Protein AF-A0A971MY24-F1 (afdb_monomer_lite)

Radius of gyration: 25.06 Å; chains: 1; bounding box: 44×19×76 Å

pLDDT: mean 84.1, std 17.56, range [35.53, 98.0]

Sequence (111 aa):
MVRYLKLKKNMVIISTILVALRQGLGVLGAAINAFALTALVKLDIKEFLLQEVFLLLVWTFIIGIEGFLKVYNTKIVQEIDIEIRKEITTKFVNSKYEEFNSRSIGTYYLG

Secondary structure (DSSP, 8-state):
-HHHHHHTHHHHHHHHHHHHHHHHHHHHHHHHHHHHHHHHHTT-HHHHHHHHHHHHHHHHHHHHHHHHHHHHHHHHHHHHHHHHHHHHHHHHHHS-TTTTTSS-GGGSS--

Foldseek 3Di:
DVVLCVVVVVLVVVLVVLVVVLVVLVVVLVVLVVQLVVCVVVVNVVSNVVSVVVSVVSVVVSVVSVVVSVVSVVVSVVVSVVVVVVVVVVVVVPPDDPVVVVDDPPPPPDD

Structure (mmCIF, N/CA/C/O backbone):
data_AF-A0A971MY24-F1
#
_entry.id   AF-A0A971MY24-F1
#
loop_
_atom_site.group_PDB
_atom_site.id
_atom_site.type_symbol
_atom_site.label_atom_id
_atom_site.label_alt_id
_atom_site.label_comp_id
_atom_site.label_asym_id
_atom_site.label_entity_id
_atom_site.label_seq_id
_atom_site.pdbx_PDB_ins_code
_atom_site.Cartn_x
_atom_site.Cartn_y
_atom_site.Cartn_z
_atom_site.occupancy
_atom_site.B_iso_or_equiv
_atom_site.auth_seq_id
_atom_site.auth_comp_id
_atom_site.auth_asym_id
_atom_site.auth_atom_id
_atom_site.pdbx_PDB_model_num
ATOM 1 N N . MET A 1 1 ? 5.053 -7.358 -26.606 1.00 55.41 1 MET A N 1
ATOM 2 C CA . MET A 1 1 ? 4.714 -6.978 -25.213 1.00 55.41 1 MET A CA 1
ATOM 3 C C . MET A 1 1 ? 5.149 -8.020 -24.172 1.00 55.41 1 MET A C 1
ATOM 5 O O . MET A 1 1 ? 6.013 -7.708 -23.366 1.00 55.41 1 MET A O 1
ATOM 9 N N . VAL A 1 2 ? 4.665 -9.272 -24.222 1.00 65.69 2 VAL A N 1
ATOM 10 C CA . VAL A 1 2 ? 5.000 -10.336 -23.235 1.00 65.69 2 VAL A CA 1
ATOM 11 C C . VAL A 1 2 ? 6.507 -10.623 -23.107 1.00 65.69 2 VAL A C 1
ATOM 13 O O . VAL A 1 2 ? 7.002 -10.862 -22.009 1.00 65.69 2 VAL A O 1
ATOM 16 N N . ARG A 1 3 ? 7.268 -10.550 -24.209 1.00 65.25 3 ARG A N 1
ATOM 17 C CA . ARG A 1 3 ? 8.733 -10.722 -24.199 1.00 65.25 3 ARG A CA 1
ATOM 18 C C . ARG A 1 3 ? 9.454 -9.640 -23.377 1.00 65.25 3 ARG A C 1
ATOM 20 O O . ARG A 1 3 ? 10.348 -9.975 -22.611 1.00 65.25 3 ARG A O 1
ATOM 27 N N . TYR A 1 4 ? 9.028 -8.382 -23.480 1.00 61.62 4 TYR A N 1
ATOM 28 C CA . TYR A 1 4 ? 9.627 -7.257 -22.747 1.00 61.62 4 TYR A CA 1
ATOM 29 C C . TYR A 1 4 ? 9.256 -7.274 -21.256 1.00 61.62 4 TYR A C 1
ATOM 31 O O . TYR A 1 4 ? 10.100 -7.017 -20.403 1.00 61.62 4 TYR A O 1
ATOM 39 N N . LEU A 1 5 ? 8.033 -7.711 -20.926 1.00 66.56 5 LEU A N 1
ATOM 40 C CA . LEU A 1 5 ? 7.635 -7.982 -19.538 1.00 66.56 5 LEU A CA 1
ATOM 41 C C . LEU A 1 5 ? 8.479 -9.102 -18.904 1.00 66.56 5 LEU A C 1
ATOM 43 O O . LEU A 1 5 ? 8.835 -9.014 -17.732 1.00 66.56 5 LEU A O 1
ATOM 47 N N . LYS A 1 6 ? 8.857 -10.133 -19.678 1.00 70.56 6 LYS A N 1
ATOM 48 C CA . LYS A 1 6 ? 9.776 -11.194 -19.224 1.00 70.56 6 LYS A CA 1
ATOM 49 C C . LYS A 1 6 ? 11.217 -10.703 -19.034 1.00 70.56 6 LYS A C 1
ATOM 51 O O . LYS A 1 6 ? 11.887 -11.178 -18.121 1.00 70.56 6 LYS A O 1
ATOM 56 N N . LEU A 1 7 ? 11.684 -9.751 -19.846 1.00 71.50 7 LEU A N 1
ATOM 57 C CA . LEU A 1 7 ? 13.006 -9.120 -19.697 1.00 71.50 7 LEU A CA 1
ATOM 58 C C . LEU A 1 7 ? 13.122 -8.333 -18.384 1.00 71.50 7 LEU A C 1
ATOM 60 O O . LEU A 1 7 ? 14.151 -8.395 -17.718 1.00 71.50 7 LEU A O 1
ATOM 64 N N . LYS A 1 8 ? 12.040 -7.671 -17.959 1.00 80.81 8 LYS A N 1
ATOM 65 C CA . LYS A 1 8 ? 11.965 -6.928 -16.689 1.00 80.81 8 LYS A CA 1
ATOM 66 C C . LYS A 1 8 ? 11.175 -7.671 -15.603 1.00 80.81 8 LYS A C 1
ATOM 68 O O . LYS A 1 8 ? 10.602 -7.043 -14.713 1.00 80.81 8 LYS A O 1
ATOM 73 N N . LYS A 1 9 ? 11.175 -9.015 -15.633 1.00 81.38 9 LYS A N 1
ATOM 74 C CA . LYS A 1 9 ? 10.343 -9.868 -14.756 1.00 81.38 9 LYS A CA 1
ATOM 75 C C . LYS A 1 9 ? 10.444 -9.512 -13.272 1.00 81.38 9 LYS A C 1
ATOM 77 O O . LYS A 1 9 ? 9.428 -9.478 -12.593 1.00 81.38 9 LYS A O 1
ATOM 82 N N . ASN A 1 10 ? 11.648 -9.213 -12.775 1.00 83.31 10 ASN A N 1
ATOM 83 C CA . ASN A 1 10 ? 11.861 -8.928 -11.355 1.00 83.31 10 ASN A CA 1
ATOM 84 C C . ASN A 1 10 ? 11.131 -7.647 -10.941 1.00 83.31 10 ASN A C 1
ATOM 86 O O . ASN A 1 10 ? 10.510 -7.613 -9.885 1.00 83.31 10 ASN A O 1
ATOM 90 N N . MET A 1 11 ? 11.148 -6.627 -11.802 1.00 84.12 11 MET A N 1
ATOM 91 C CA . MET A 1 11 ? 10.447 -5.375 -11.542 1.00 84.12 11 MET A CA 1
ATOM 92 C C . MET A 1 11 ? 8.930 -5.582 -11.568 1.00 84.12 11 MET A C 1
ATOM 94 O O . MET A 1 11 ? 8.229 -5.162 -10.655 1.00 84.12 11 MET A O 1
ATOM 98 N N . VAL A 1 12 ? 8.419 -6.322 -12.554 1.00 87.56 12 VAL A N 1
ATOM 99 C CA . VAL A 1 12 ? 6.983 -6.638 -12.644 1.00 87.56 12 VAL A CA 1
ATOM 100 C C . VAL A 1 12 ? 6.505 -7.463 -11.441 1.00 87.56 12 VAL A C 1
ATOM 102 O O . VAL A 1 12 ? 5.421 -7.209 -10.917 1.00 87.56 12 VAL A O 1
ATOM 105 N N . ILE A 1 13 ? 7.312 -8.417 -10.965 1.00 90.94 13 ILE A N 1
ATOM 106 C CA . ILE A 1 13 ? 7.010 -9.216 -9.768 1.00 90.94 13 ILE A CA 1
ATOM 107 C C . ILE A 1 13 ? 6.926 -8.317 -8.532 1.00 90.94 13 ILE A C 1
ATOM 109 O O . ILE A 1 13 ? 5.953 -8.413 -7.789 1.00 90.94 13 ILE A O 1
ATOM 113 N N . ILE A 1 14 ? 7.890 -7.411 -8.339 1.00 90.75 14 ILE A N 1
ATOM 114 C CA . ILE A 1 14 ? 7.876 -6.458 -7.220 1.00 90.75 14 ILE A CA 1
ATOM 115 C C . ILE A 1 14 ? 6.613 -5.591 -7.267 1.00 90.75 14 ILE A C 1
ATOM 117 O O . ILE A 1 14 ? 5.908 -5.495 -6.262 1.00 90.75 14 ILE A O 1
ATOM 121 N N . SER A 1 15 ? 6.270 -5.027 -8.431 1.00 91.50 15 SER A N 1
ATOM 122 C CA . SER A 1 15 ? 5.028 -4.261 -8.596 1.00 91.50 15 SER A CA 1
ATOM 123 C C . SER A 1 15 ? 3.793 -5.093 -8.257 1.00 91.50 15 SER A C 1
ATOM 125 O O . SER A 1 15 ? 2.890 -4.610 -7.582 1.00 91.50 15 SER A O 1
ATOM 127 N N . THR A 1 16 ? 3.757 -6.356 -8.684 1.00 93.56 16 THR A N 1
ATOM 128 C CA . THR A 1 16 ? 2.626 -7.259 -8.429 1.00 93.56 16 THR A CA 1
ATOM 129 C C . THR A 1 16 ? 2.471 -7.554 -6.938 1.00 93.56 16 THR A C 1
ATOM 131 O O . THR A 1 16 ? 1.362 -7.483 -6.415 1.00 93.56 16 THR A O 1
ATOM 134 N N . ILE A 1 17 ? 3.575 -7.830 -6.237 1.00 95.38 17 ILE A N 1
ATOM 135 C CA . ILE A 1 17 ? 3.574 -8.066 -4.786 1.00 95.38 17 ILE A CA 1
ATOM 136 C C . ILE A 1 17 ? 3.077 -6.824 -4.042 1.00 95.38 17 ILE A C 1
ATOM 138 O O . ILE A 1 17 ? 2.236 -6.936 -3.154 1.00 95.38 17 ILE A O 1
ATOM 142 N N . LEU A 1 18 ? 3.552 -5.638 -4.422 1.00 94.50 18 LEU A N 1
ATOM 143 C CA . LEU A 1 18 ? 3.133 -4.382 -3.799 1.00 94.50 18 LEU A CA 1
ATOM 144 C C . LEU A 1 18 ? 1.655 -4.070 -4.048 1.00 94.50 18 LEU A C 1
ATOM 146 O O . LEU A 1 18 ? 0.966 -3.619 -3.135 1.00 94.50 18 LEU A O 1
ATOM 150 N N . VAL A 1 19 ? 1.143 -4.358 -5.248 1.00 96.12 19 VAL A N 1
ATOM 151 C CA . VAL A 1 19 ? -0.295 -4.266 -5.536 1.00 96.12 19 VAL A CA 1
ATOM 152 C C . VAL A 1 19 ? -1.079 -5.248 -4.667 1.00 96.12 19 VAL A C 1
ATOM 154 O O . VAL A 1 19 ? -2.065 -4.850 -4.053 1.00 96.12 19 VAL A O 1
ATOM 157 N N . ALA A 1 20 ? -0.641 -6.504 -4.556 1.00 97.12 20 ALA A N 1
ATOM 158 C CA . ALA A 1 20 ? -1.306 -7.499 -3.715 1.00 97.12 20 ALA A CA 1
ATOM 159 C C . ALA A 1 20 ? -1.330 -7.076 -2.236 1.00 97.12 20 ALA A C 1
ATOM 161 O O . ALA A 1 20 ? -2.378 -7.143 -1.595 1.00 97.12 20 ALA A O 1
ATOM 162 N N . LEU A 1 21 ? -0.211 -6.561 -1.717 1.00 96.88 21 LEU A N 1
ATOM 163 C CA . LEU A 1 21 ? -0.118 -6.019 -0.361 1.00 96.88 21 LEU A CA 1
ATOM 164 C C . LEU A 1 21 ? -1.088 -4.848 -0.154 1.00 96.88 21 LEU A C 1
ATOM 166 O O . LEU A 1 21 ? -1.827 -4.826 0.828 1.00 96.88 21 LEU A O 1
ATOM 170 N N . ARG A 1 22 ? -1.137 -3.906 -1.104 1.00 96.75 22 ARG A N 1
ATOM 171 C CA . ARG A 1 22 ? -2.067 -2.767 -1.085 1.00 96.75 22 ARG A CA 1
ATOM 172 C C . ARG A 1 22 ? -3.527 -3.216 -1.050 1.00 96.75 22 ARG A C 1
ATOM 174 O O . ARG A 1 22 ? -4.313 -2.658 -0.291 1.00 96.75 22 ARG A O 1
ATOM 181 N N . GLN A 1 23 ? -3.889 -4.240 -1.821 1.00 96.69 23 GLN A N 1
ATOM 182 C CA . GLN A 1 23 ? -5.243 -4.801 -1.788 1.00 96.69 23 GLN A CA 1
ATOM 183 C C . GLN A 1 23 ? -5.544 -5.492 -0.452 1.00 96.69 23 GLN A C 1
ATOM 185 O O . GLN A 1 23 ? -6.633 -5.310 0.088 1.00 96.69 23 GLN A O 1
ATOM 190 N N . GLY A 1 24 ? -4.580 -6.220 0.120 1.00 97.56 24 GLY A N 1
ATOM 191 C CA . GLY A 1 24 ? -4.713 -6.820 1.451 1.00 97.56 24 GLY A CA 1
ATOM 192 C C . GLY A 1 24 ? -4.965 -5.778 2.545 1.00 97.56 24 GLY A C 1
ATOM 193 O O . GLY A 1 24 ? -5.854 -5.953 3.375 1.00 97.56 24 GLY A O 1
ATOM 194 N N . LEU A 1 25 ? -4.254 -4.649 2.498 1.00 97.19 25 L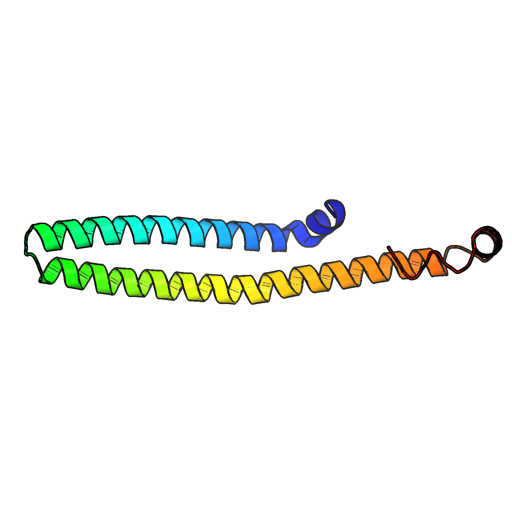EU A N 1
ATOM 195 C CA . LEU A 1 25 ? -4.492 -3.512 3.394 1.00 97.19 25 LEU A CA 1
ATOM 196 C C . LEU A 1 25 ? -5.872 -2.881 3.184 1.00 97.19 25 LEU A C 1
ATOM 198 O O . LEU A 1 25 ? -6.502 -2.471 4.151 1.00 97.19 25 LEU A O 1
ATOM 202 N N . GLY A 1 26 ? -6.366 -2.837 1.944 1.00 97.50 26 GLY A N 1
ATOM 203 C CA . GLY A 1 26 ? -7.727 -2.385 1.649 1.00 97.50 26 GLY A CA 1
ATOM 204 C C . GLY A 1 26 ? -8.794 -3.264 2.309 1.00 97.50 26 GLY A C 1
ATOM 205 O O . GLY A 1 26 ? -9.745 -2.749 2.895 1.00 97.50 26 GLY A O 1
ATOM 206 N N . VAL A 1 27 ? -8.606 -4.588 2.287 1.00 98.00 27 VAL A N 1
ATOM 207 C CA . VAL A 1 27 ? -9.487 -5.535 2.994 1.00 98.00 27 VAL A CA 1
ATOM 208 C C . VAL A 1 27 ? -9.392 -5.347 4.509 1.00 98.00 27 VAL A C 1
ATOM 210 O O . VAL A 1 27 ? -10.419 -5.325 5.185 1.00 98.00 27 VAL A O 1
ATOM 213 N N . LEU A 1 28 ? -8.183 -5.153 5.044 1.00 97.44 28 LEU A N 1
ATOM 214 C CA . LEU A 1 28 ? -7.987 -4.843 6.462 1.00 97.44 28 LEU A CA 1
ATOM 215 C C . LEU A 1 28 ? -8.718 -3.549 6.859 1.00 97.44 28 LEU A C 1
ATOM 217 O O . LEU A 1 28 ? -9.418 -3.536 7.866 1.00 97.44 28 LEU A O 1
ATOM 221 N N . GLY A 1 29 ? -8.621 -2.493 6.047 1.00 97.62 29 GLY A N 1
ATOM 222 C CA . GLY A 1 29 ? -9.354 -1.240 6.245 1.00 97.62 29 GLY A CA 1
ATOM 223 C C . GLY A 1 29 ? -10.872 -1.437 6.271 1.00 97.62 29 GLY A C 1
ATOM 224 O O . GLY A 1 29 ? -11.554 -0.888 7.133 1.00 97.62 29 GLY A O 1
ATOM 225 N N . ALA A 1 30 ? -11.410 -2.279 5.384 1.00 97.50 30 ALA A N 1
ATOM 226 C CA . ALA A 1 30 ? -12.830 -2.630 5.396 1.00 97.50 30 ALA A CA 1
ATOM 227 C C . ALA A 1 30 ? -13.244 -3.382 6.677 1.00 97.50 30 ALA A C 1
ATOM 229 O O . ALA A 1 30 ? -14.314 -3.116 7.224 1.00 97.50 30 ALA A O 1
ATOM 230 N N . ALA A 1 31 ? -12.393 -4.277 7.188 1.00 97.81 31 ALA A N 1
ATOM 231 C CA . ALA A 1 31 ? -12.640 -4.972 8.451 1.00 97.81 31 ALA A CA 1
ATOM 232 C C . ALA A 1 31 ? -12.611 -4.015 9.657 1.00 97.81 31 ALA A C 1
ATOM 234 O O . ALA A 1 31 ? -13.505 -4.069 10.498 1.00 97.81 31 ALA A O 1
ATOM 235 N N . ILE A 1 32 ? -11.636 -3.100 9.710 1.00 97.69 32 ILE A N 1
ATOM 236 C CA . ILE A 1 32 ? -11.548 -2.055 10.745 1.00 97.69 32 ILE A CA 1
ATOM 237 C C . ILE A 1 32 ? -12.815 -1.196 10.746 1.00 97.69 32 ILE A C 1
ATOM 239 O O . ILE A 1 32 ? -13.410 -0.991 11.799 1.00 97.69 32 ILE A O 1
ATOM 243 N N . ASN A 1 33 ? -13.287 -0.778 9.569 1.00 97.31 33 ASN A N 1
ATOM 244 C CA . ASN A 1 33 ? -14.551 -0.050 9.435 1.00 97.31 33 ASN A CA 1
ATOM 245 C C . ASN A 1 33 ? -15.748 -0.827 10.004 1.00 97.31 33 ASN A C 1
ATOM 247 O O . ASN A 1 33 ? -16.603 -0.248 10.673 1.00 97.31 33 ASN A O 1
ATOM 251 N N . ALA A 1 34 ? -15.820 -2.141 9.775 1.00 97.75 34 ALA A N 1
ATOM 252 C CA . ALA A 1 34 ? -16.884 -2.970 10.340 1.00 97.75 34 ALA A CA 1
ATOM 253 C C . ALA A 1 34 ? -16.813 -3.036 11.879 1.00 97.75 34 ALA A C 1
ATOM 255 O O . ALA A 1 34 ? -17.849 -2.989 12.553 1.00 97.75 34 ALA A O 1
ATOM 256 N N . PHE A 1 35 ? -15.606 -3.098 12.452 1.00 97.12 35 PHE A N 1
ATOM 257 C CA . PHE A 1 35 ? -15.412 -3.038 13.903 1.00 97.12 35 PHE A CA 1
ATOM 258 C C . PHE A 1 35 ? -15.755 -1.663 14.480 1.00 97.12 35 PHE A C 1
ATOM 260 O O . PHE A 1 35 ? -16.465 -1.600 15.483 1.00 97.12 35 PHE A O 1
ATOM 267 N N . ALA A 1 36 ? -15.344 -0.580 13.819 1.00 97.12 36 ALA A N 1
ATOM 268 C CA . ALA A 1 36 ? -15.693 0.787 14.194 1.00 97.12 36 ALA A CA 1
ATOM 269 C C . ALA A 1 36 ? -17.218 0.980 14.220 1.00 97.12 36 ALA A C 1
ATOM 271 O O . ALA A 1 36 ? -17.776 1.440 15.216 1.00 97.12 36 ALA A O 1
ATOM 272 N N . LEU A 1 37 ? -17.920 0.525 13.177 1.00 97.31 37 LEU A N 1
ATOM 273 C CA . LEU A 1 37 ? -19.381 0.571 13.125 1.00 97.31 37 LEU A CA 1
ATOM 274 C C . LEU A 1 37 ? -20.019 -0.239 14.262 1.00 97.31 37 LEU A C 1
ATOM 276 O O . LEU A 1 37 ? -20.969 0.216 14.895 1.00 97.31 37 LEU A O 1
ATOM 280 N N . THR A 1 38 ? -19.478 -1.422 14.559 1.00 97.81 38 THR A N 1
ATOM 281 C CA . THR A 1 38 ? -19.957 -2.259 15.668 1.00 97.81 38 THR A CA 1
ATOM 282 C C . THR A 1 38 ? -19.778 -1.566 17.022 1.00 97.81 38 THR A C 1
ATOM 284 O O . THR A 1 38 ? -20.672 -1.634 17.865 1.00 97.81 38 THR A O 1
ATOM 287 N N . ALA A 1 39 ? -18.649 -0.890 17.240 1.00 96.62 39 ALA A N 1
ATOM 288 C CA . ALA A 1 39 ? -18.401 -0.103 18.446 1.00 96.62 39 ALA A CA 1
ATOM 289 C C . ALA A 1 39 ? -19.381 1.073 18.562 1.00 96.62 39 ALA A C 1
ATOM 291 O O . ALA A 1 39 ? -19.965 1.292 19.623 1.00 96.62 39 ALA A O 1
ATOM 292 N N . LEU A 1 40 ? -19.649 1.758 17.450 1.00 96.62 40 LEU A N 1
ATOM 293 C CA . LEU A 1 40 ? -20.597 2.867 17.393 1.00 96.62 40 LEU A CA 1
ATOM 294 C C . LEU A 1 40 ? -22.035 2.421 17.709 1.00 96.62 40 LEU A C 1
ATOM 296 O O . LEU A 1 40 ? -22.724 3.081 18.482 1.00 96.62 40 LEU A O 1
ATOM 300 N N . VAL A 1 41 ? -22.464 1.262 17.194 1.00 97.31 41 VAL A N 1
ATOM 301 C CA . VAL A 1 41 ? -23.768 0.648 17.525 1.00 97.31 41 VAL A CA 1
ATOM 302 C C . VAL A 1 41 ? -23.874 0.315 19.017 1.00 97.31 41 VAL A C 1
ATOM 304 O O . VAL A 1 41 ? -24.947 0.435 19.603 1.00 97.31 41 VAL A O 1
ATOM 307 N N . LYS A 1 42 ? -22.762 -0.068 19.651 1.00 97.56 42 LYS A N 1
ATOM 308 C CA . LYS A 1 42 ? -22.683 -0.316 21.099 1.00 97.56 42 LYS A CA 1
ATOM 309 C C . LYS A 1 42 ? -22.522 0.960 21.933 1.00 97.56 42 LYS A C 1
ATOM 311 O O . LYS A 1 42 ? -22.422 0.856 23.151 1.00 97.56 42 LYS A O 1
ATOM 316 N N . LEU A 1 43 ? -22.495 2.138 21.299 1.00 96.88 43 LEU A N 1
ATOM 317 C CA . LEU A 1 43 ? -22.185 3.431 21.920 1.00 96.88 43 LEU A CA 1
ATOM 318 C C . LEU A 1 43 ? -20.808 3.464 22.615 1.00 96.88 43 LEU A C 1
ATOM 320 O O . LEU A 1 43 ? -20.561 4.304 23.480 1.00 96.88 43 LEU A O 1
ATOM 324 N N . ASP A 1 44 ? -19.889 2.581 22.216 1.00 97.19 44 ASP A N 1
ATOM 325 C CA . ASP A 1 44 ? -18.511 2.568 22.702 1.00 97.19 44 ASP A CA 1
ATOM 326 C C . ASP A 1 44 ? -17.652 3.518 21.861 1.00 97.19 44 ASP A C 1
ATOM 328 O O . ASP A 1 44 ? -16.965 3.140 20.909 1.00 97.19 44 ASP A O 1
ATOM 332 N N . ILE A 1 45 ? -17.726 4.801 22.213 1.00 95.94 45 ILE A N 1
ATOM 333 C CA . ILE A 1 45 ? -17.031 5.876 21.496 1.00 95.94 45 ILE A CA 1
ATOM 334 C C . ILE A 1 45 ? -15.509 5.742 21.607 1.00 95.94 45 ILE A C 1
ATOM 336 O O . ILE A 1 45 ? -14.787 6.131 20.689 1.00 95.94 45 ILE A O 1
ATOM 340 N N . LYS A 1 46 ? -15.005 5.184 22.714 1.00 97.25 46 LYS A N 1
ATOM 341 C CA . LYS A 1 46 ? -13.565 5.006 22.912 1.00 97.25 46 LYS A CA 1
ATOM 342 C C . LYS A 1 46 ? -13.017 3.989 21.917 1.00 97.25 46 LYS A C 1
ATOM 344 O O . LYS A 1 46 ? -12.012 4.271 21.267 1.00 97.25 46 LYS A O 1
ATOM 349 N N . GLU A 1 47 ? -13.681 2.843 21.791 1.00 96.88 47 GLU A N 1
ATOM 350 C CA . GLU A 1 47 ? -13.283 1.815 20.831 1.00 96.88 47 GLU A CA 1
ATOM 351 C C . GLU A 1 47 ? -13.455 2.309 19.391 1.00 96.88 47 GLU A C 1
ATOM 353 O O . GLU A 1 47 ? -12.551 2.143 18.578 1.00 96.88 47 GLU A O 1
ATOM 358 N N . PHE A 1 48 ? -14.551 3.012 19.086 1.00 97.50 48 PHE A N 1
ATOM 359 C CA . PHE A 1 48 ? -14.749 3.636 17.775 1.00 97.50 48 PHE A CA 1
ATOM 360 C C . PHE A 1 48 ? -13.581 4.559 17.386 1.00 97.50 48 PHE A C 1
ATOM 362 O O . PHE A 1 48 ? -12.989 4.392 16.320 1.00 97.50 48 PHE A O 1
ATOM 369 N N . LEU A 1 49 ? -13.195 5.488 18.267 1.00 97.62 49 LEU A N 1
ATOM 370 C CA . LEU A 1 49 ? -12.086 6.411 18.005 1.00 97.62 49 LEU A CA 1
ATOM 371 C C . LEU A 1 49 ? -10.746 5.684 17.836 1.00 97.62 49 LEU A C 1
ATOM 373 O O . LEU A 1 49 ? -9.934 6.088 17.005 1.00 97.62 49 LEU A O 1
ATOM 377 N N . LEU A 1 50 ? -10.507 4.613 18.598 1.00 97.38 50 LEU A N 1
ATOM 378 C CA . LEU A 1 50 ? -9.294 3.808 18.457 1.00 97.38 50 LEU A CA 1
ATOM 379 C C . LEU A 1 50 ? -9.223 3.141 17.074 1.00 97.38 50 LEU A C 1
ATOM 381 O O . LEU A 1 50 ? -8.170 3.174 16.432 1.00 97.38 50 LEU A O 1
ATOM 385 N N . GLN A 1 51 ? -10.342 2.585 16.602 1.00 97.62 51 GLN A N 1
ATOM 386 C CA . GLN A 1 51 ? -10.434 1.970 15.277 1.00 97.62 51 GLN A CA 1
ATOM 387 C C . GLN A 1 51 ? -10.234 3.001 14.157 1.00 97.62 51 GLN A C 1
ATOM 389 O O . GLN A 1 51 ? -9.496 2.726 13.215 1.00 97.62 51 GLN A O 1
ATOM 394 N N . GLU A 1 52 ? -10.788 4.210 14.282 1.00 97.31 52 GLU A N 1
ATOM 395 C CA . GLU A 1 52 ? -10.576 5.299 13.312 1.00 97.31 52 GLU A CA 1
ATOM 396 C C . GLU A 1 52 ? -9.110 5.753 13.242 1.00 97.31 52 GLU A C 1
ATOM 398 O O . GLU A 1 52 ? -8.554 5.940 12.158 1.00 97.31 52 GLU A O 1
ATOM 403 N N . VAL A 1 53 ? -8.426 5.871 14.385 1.00 97.62 53 VAL A N 1
ATOM 404 C CA . VAL A 1 53 ? -6.985 6.180 14.400 1.00 97.62 53 VAL A CA 1
ATOM 405 C C . VAL A 1 53 ? -6.189 5.076 13.702 1.00 97.62 53 VAL A C 1
ATOM 407 O O . VAL A 1 53 ? -5.298 5.366 12.900 1.00 97.62 53 VAL A O 1
ATOM 410 N N . PHE A 1 54 ? -6.516 3.809 13.959 1.00 96.88 54 PHE A N 1
ATOM 411 C CA . PHE A 1 54 ? -5.858 2.689 13.292 1.00 96.88 54 PHE A CA 1
ATOM 412 C C . PHE A 1 54 ? -6.147 2.667 11.782 1.00 96.88 54 PHE A C 1
ATOM 414 O O . PHE A 1 54 ? -5.242 2.437 10.976 1.00 96.88 54 PHE A O 1
ATOM 421 N N . LEU A 1 55 ? -7.374 2.997 11.382 1.00 97.12 55 LEU A N 1
ATOM 422 C CA . LEU A 1 55 ? -7.776 3.124 9.987 1.00 97.12 55 LEU A CA 1
ATOM 423 C C . LEU A 1 55 ? -6.964 4.204 9.257 1.00 97.12 55 LEU A C 1
ATOM 425 O O . LEU A 1 55 ? -6.473 3.961 8.154 1.00 97.12 55 LEU A O 1
ATOM 429 N N . LEU A 1 56 ? -6.759 5.370 9.877 1.00 97.75 56 LEU A N 1
ATOM 430 C CA . LEU A 1 56 ? -5.928 6.444 9.320 1.00 97.75 56 LEU A CA 1
ATOM 431 C C . LEU A 1 56 ? -4.475 6.002 9.097 1.00 97.75 56 LEU A C 1
ATOM 433 O O . LEU A 1 56 ? -3.870 6.348 8.077 1.00 97.75 56 LEU A O 1
ATOM 437 N N . LEU A 1 57 ? -3.916 5.204 10.011 1.00 97.06 57 LEU A N 1
ATOM 438 C CA . LEU A 1 57 ? -2.575 4.635 9.846 1.00 97.06 57 LEU A CA 1
ATOM 439 C C . LEU A 1 57 ? -2.512 3.674 8.652 1.00 97.06 57 LEU A C 1
ATOM 441 O O . LEU A 1 57 ? -1.584 3.758 7.844 1.00 97.06 57 LEU A O 1
ATOM 445 N N . VAL A 1 58 ? -3.518 2.807 8.493 1.00 97.50 58 VAL A N 1
ATOM 446 C CA . VAL A 1 58 ? -3.617 1.901 7.338 1.00 97.50 58 VAL A CA 1
ATOM 447 C C . VAL A 1 58 ? -3.696 2.693 6.031 1.00 97.50 58 VAL A C 1
ATOM 449 O O . VAL A 1 58 ? -2.946 2.403 5.096 1.00 97.50 58 VAL A O 1
ATOM 452 N N . TRP A 1 59 ? -4.532 3.732 5.964 1.00 97.50 59 TRP A N 1
ATOM 453 C CA . TRP A 1 59 ? -4.638 4.587 4.777 1.00 97.50 59 TRP A CA 1
ATOM 454 C C . TRP A 1 59 ? -3.343 5.323 4.454 1.00 97.50 59 TRP A C 1
ATOM 456 O O . TRP A 1 59 ? -2.956 5.395 3.288 1.00 97.50 59 TRP A O 1
ATOM 466 N N . THR A 1 60 ? -2.635 5.811 5.470 1.00 97.75 60 THR A N 1
ATOM 467 C CA . THR A 1 60 ? -1.325 6.450 5.288 1.00 97.75 60 THR A CA 1
ATOM 468 C C . THR A 1 60 ? -0.335 5.485 4.632 1.00 97.75 60 THR A C 1
ATOM 470 O O . THR A 1 60 ? 0.370 5.851 3.689 1.00 97.75 60 THR A O 1
ATOM 473 N N . PHE A 1 61 ? -0.320 4.223 5.070 1.00 96.62 61 PHE A N 1
ATOM 474 C CA . PHE A 1 61 ? 0.537 3.196 4.482 1.00 96.62 61 PHE A CA 1
ATOM 475 C C . PHE A 1 61 ? 0.120 2.833 3.045 1.00 96.62 61 PHE A C 1
ATOM 477 O O . PHE A 1 61 ? 0.979 2.719 2.168 1.00 96.62 61 PHE A O 1
ATOM 484 N N . ILE A 1 62 ? -1.187 2.736 2.769 1.00 97.31 62 ILE A N 1
ATOM 485 C CA . ILE A 1 62 ? -1.724 2.525 1.413 1.00 97.31 62 ILE A CA 1
ATOM 486 C C . ILE A 1 62 ? -1.269 3.641 0.466 1.00 97.31 62 ILE A C 1
ATOM 488 O O . ILE A 1 62 ? -0.756 3.348 -0.614 1.00 97.31 62 ILE A O 1
ATOM 492 N N . ILE A 1 63 ? -1.409 4.906 0.875 1.00 97.56 63 ILE A N 1
ATOM 493 C CA . ILE A 1 63 ? -0.994 6.070 0.077 1.00 97.56 63 ILE A CA 1
ATOM 494 C C . ILE A 1 63 ? 0.511 6.017 -0.209 1.00 97.56 63 ILE A C 1
ATOM 496 O O . ILE A 1 63 ? 0.934 6.269 -1.339 1.00 97.56 63 ILE A O 1
ATOM 500 N N . GLY A 1 64 ? 1.323 5.637 0.783 1.00 97.56 64 GLY A N 1
ATOM 501 C CA . GLY A 1 64 ? 2.763 5.449 0.610 1.00 97.56 64 GLY A CA 1
ATOM 502 C C . GLY A 1 64 ? 3.104 4.395 -0.449 1.00 97.56 64 GLY A C 1
ATOM 503 O O . GLY A 1 64 ? 3.903 4.660 -1.353 1.00 97.56 64 GLY A O 1
ATOM 504 N N . ILE A 1 65 ? 2.460 3.222 -0.391 1.00 96.62 65 ILE A N 1
ATOM 505 C CA . ILE A 1 65 ? 2.636 2.161 -1.397 1.00 96.62 65 ILE A CA 1
ATOM 506 C C . ILE A 1 65 ? 2.196 2.646 -2.781 1.00 96.62 65 ILE A C 1
ATOM 508 O O . ILE A 1 65 ? 2.881 2.386 -3.769 1.00 96.62 65 ILE A O 1
ATOM 512 N N . GLU A 1 66 ?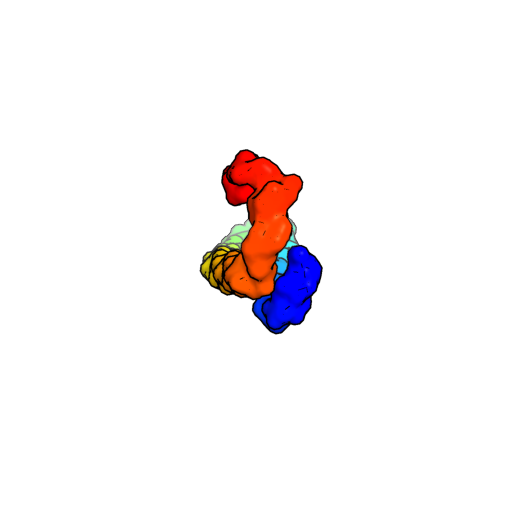 1.077 3.361 -2.868 1.00 95.62 66 GLU A N 1
ATOM 513 C CA . GLU A 1 66 ? 0.530 3.848 -4.134 1.00 95.62 66 GLU A CA 1
ATOM 514 C C . GLU A 1 66 ? 1.451 4.886 -4.795 1.00 95.62 66 GLU A C 1
ATOM 516 O O . GLU A 1 66 ? 1.743 4.793 -5.992 1.00 95.62 66 GLU A O 1
ATOM 521 N N . GLY A 1 67 ? 2.002 5.811 -4.005 1.00 96.31 67 GLY A N 1
ATOM 522 C CA . GLY A 1 67 ? 3.013 6.762 -4.465 1.00 96.31 67 GLY A CA 1
ATOM 523 C C . GLY A 1 67 ? 4.270 6.063 -4.988 1.00 96.31 67 GLY A C 1
ATOM 524 O O . GLY A 1 67 ? 4.745 6.371 -6.086 1.00 96.31 67 GLY A O 1
ATOM 525 N N . PHE A 1 68 ? 4.774 5.070 -4.250 1.00 95.44 68 PHE A N 1
ATOM 526 C CA . PHE A 1 68 ? 5.922 4.274 -4.682 1.00 95.44 68 PHE A CA 1
ATOM 527 C C . PHE A 1 68 ? 5.634 3.506 -5.980 1.00 95.44 68 PHE A C 1
ATOM 529 O O . PHE A 1 68 ? 6.417 3.582 -6.929 1.00 95.44 68 PHE A O 1
ATOM 536 N N . LEU A 1 69 ? 4.491 2.815 -6.059 1.00 95.12 69 LEU A N 1
ATOM 537 C CA . LEU A 1 69 ? 4.063 2.064 -7.241 1.00 95.12 69 LEU A CA 1
ATOM 538 C C . LEU A 1 69 ? 3.970 2.953 -8.479 1.00 95.12 69 LEU A C 1
ATOM 540 O O . LEU A 1 69 ? 4.405 2.543 -9.555 1.00 95.12 69 LEU A O 1
ATOM 544 N N . LYS A 1 70 ? 3.449 4.176 -8.343 1.00 94.69 70 LYS A N 1
ATOM 545 C CA . LYS A 1 70 ? 3.350 5.129 -9.454 1.00 94.69 70 LYS A CA 1
ATOM 546 C C . LYS A 1 70 ? 4.726 5.468 -10.027 1.00 94.69 70 LYS A C 1
ATOM 548 O O . LYS A 1 70 ? 4.923 5.386 -11.241 1.00 94.69 70 LYS A O 1
ATOM 553 N N . VAL A 1 71 ? 5.687 5.807 -9.167 1.00 94.81 71 VAL A N 1
ATOM 554 C CA . VAL A 1 71 ? 7.063 6.121 -9.586 1.00 94.81 71 VAL A CA 1
ATOM 555 C C . VAL A 1 71 ? 7.734 4.893 -10.200 1.00 94.81 71 VAL A C 1
ATOM 557 O O . VAL A 1 71 ? 8.346 4.982 -11.264 1.00 94.81 71 VAL A O 1
ATOM 560 N N . TYR A 1 72 ? 7.596 3.738 -9.555 1.00 92.50 72 TYR A N 1
ATOM 561 C CA . TYR A 1 72 ? 8.244 2.504 -9.976 1.00 92.50 72 TYR A CA 1
ATOM 562 C C . TYR A 1 72 ? 7.714 1.999 -11.326 1.00 92.50 72 TYR A C 1
ATOM 564 O O . TYR A 1 72 ?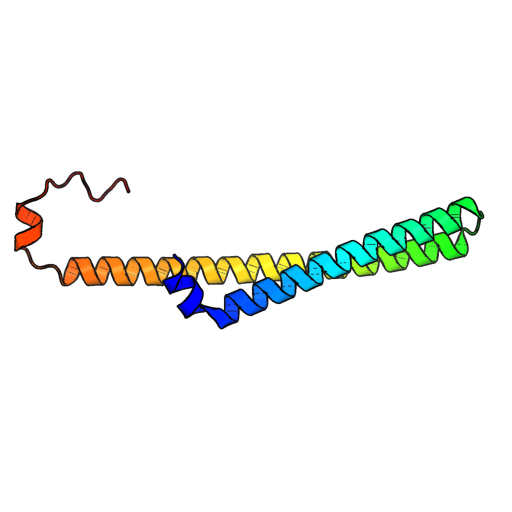 8.496 1.747 -12.241 1.00 92.50 72 TYR A O 1
ATOM 572 N N . ASN A 1 73 ? 6.391 1.954 -11.507 1.00 90.25 73 ASN A N 1
ATOM 573 C CA . ASN A 1 73 ? 5.771 1.535 -12.766 1.00 90.25 73 ASN A CA 1
ATOM 574 C C . ASN A 1 73 ? 6.082 2.500 -13.918 1.00 90.25 73 ASN A C 1
ATOM 576 O O . ASN A 1 73 ? 6.289 2.050 -15.043 1.00 90.25 73 ASN A O 1
ATOM 580 N N . THR A 1 74 ? 6.181 3.806 -13.644 1.00 92.12 74 THR A N 1
ATOM 581 C CA . THR A 1 74 ? 6.588 4.791 -14.660 1.00 92.12 74 THR A CA 1
ATOM 582 C C . THR A 1 74 ? 7.989 4.484 -15.192 1.00 92.12 74 THR A C 1
ATOM 584 O O . THR A 1 74 ? 8.191 4.471 -16.405 1.00 92.12 74 THR A O 1
ATOM 587 N N . LYS A 1 75 ? 8.943 4.159 -14.306 1.00 90.31 75 LYS A N 1
ATOM 588 C CA . LYS A 1 75 ? 10.303 3.767 -14.711 1.00 90.31 75 LYS A CA 1
ATOM 589 C C . LYS A 1 75 ? 10.308 2.494 -15.556 1.00 90.31 75 LYS A C 1
ATOM 591 O O . LYS A 1 75 ? 10.968 2.463 -16.588 1.00 90.31 75 LYS A O 1
ATOM 596 N N . ILE A 1 76 ? 9.532 1.476 -15.169 1.00 87.62 76 ILE A N 1
ATOM 597 C CA . ILE A 1 76 ? 9.419 0.223 -15.937 1.00 87.62 76 ILE A CA 1
ATOM 598 C C . ILE A 1 76 ? 8.935 0.501 -17.363 1.00 87.62 76 ILE A C 1
ATOM 600 O O . ILE A 1 76 ? 9.521 0.004 -18.322 1.00 87.62 76 ILE A O 1
ATOM 604 N N . VAL A 1 77 ? 7.872 1.296 -17.511 1.00 88.31 77 VAL A N 1
ATOM 605 C CA . VAL A 1 77 ? 7.301 1.619 -18.825 1.00 88.31 77 VAL A CA 1
ATOM 606 C C . VAL A 1 77 ? 8.304 2.387 -19.684 1.00 88.31 77 VAL A C 1
ATOM 608 O O . VAL A 1 77 ? 8.470 2.051 -20.853 1.00 88.31 77 VAL A O 1
ATOM 611 N N . GLN A 1 78 ? 9.010 3.363 -19.108 1.00 88.75 78 GLN A N 1
ATOM 612 C CA . GLN A 1 78 ? 10.036 4.126 -19.824 1.00 88.75 78 GLN A CA 1
ATOM 613 C C . GLN A 1 78 ? 11.206 3.250 -20.281 1.00 88.75 78 GLN A C 1
ATOM 615 O O . GLN A 1 78 ? 11.632 3.352 -21.428 1.00 88.75 78 GLN A O 1
ATOM 620 N N . GLU A 1 79 ? 11.709 2.361 -19.421 1.00 87.56 79 GLU A N 1
ATOM 621 C CA . GLU A 1 79 ? 12.784 1.438 -19.800 1.00 87.56 79 GLU A CA 1
ATOM 622 C C . GLU A 1 79 ? 12.355 0.501 -20.935 1.00 87.56 79 GLU A C 1
ATOM 624 O O . GLU A 1 79 ? 13.120 0.282 -21.874 1.00 87.56 79 GLU A O 1
ATOM 629 N N . ILE A 1 80 ? 11.122 -0.014 -20.879 1.00 86.69 80 ILE A N 1
ATOM 630 C CA . ILE A 1 80 ? 10.565 -0.853 -21.944 1.00 86.69 80 ILE A CA 1
ATOM 631 C C . ILE A 1 80 ? 10.431 -0.059 -23.252 1.00 86.69 80 ILE A C 1
ATOM 633 O O . ILE A 1 80 ? 10.781 -0.583 -24.308 1.00 86.69 80 ILE A O 1
ATOM 637 N N . ASP A 1 81 ? 9.960 1.190 -23.202 1.00 86.56 81 ASP A N 1
ATOM 638 C CA . ASP A 1 81 ? 9.815 2.042 -24.390 1.00 86.56 81 ASP A CA 1
ATOM 639 C C . ASP A 1 81 ? 11.170 2.329 -25.056 1.00 86.56 81 ASP A C 1
ATOM 641 O O . ASP A 1 81 ? 11.317 2.178 -26.270 1.00 86.56 81 ASP A O 1
ATOM 645 N N . ILE A 1 82 ? 12.196 2.655 -24.263 1.00 88.00 82 ILE A N 1
ATOM 646 C CA . ILE A 1 82 ? 13.565 2.867 -24.756 1.00 88.00 82 ILE A CA 1
ATOM 647 C C . ILE A 1 82 ? 14.106 1.599 -25.427 1.00 88.00 82 ILE A C 1
ATOM 649 O O . ILE A 1 82 ? 14.708 1.671 -26.501 1.00 88.00 82 ILE A O 1
ATOM 653 N N . GLU A 1 83 ? 13.889 0.433 -24.819 1.00 85.75 83 GLU A N 1
ATOM 654 C CA . GLU A 1 83 ? 14.385 -0.839 -25.341 1.00 85.75 83 GLU A CA 1
ATOM 655 C C . GLU A 1 83 ? 13.688 -1.236 -26.651 1.00 85.75 83 GLU A C 1
ATOM 657 O O . GLU A 1 83 ? 14.355 -1.638 -27.606 1.00 85.75 83 GLU A O 1
ATOM 662 N N . ILE A 1 84 ? 12.372 -1.015 -26.747 1.00 84.31 84 ILE A N 1
ATOM 663 C CA . ILE A 1 84 ? 11.606 -1.205 -27.985 1.00 84.31 84 ILE A CA 1
ATOM 664 C C . ILE A 1 84 ? 12.122 -0.274 -29.087 1.00 84.31 84 ILE A C 1
ATOM 666 O O . ILE A 1 84 ? 12.421 -0.743 -30.187 1.00 84.31 84 ILE A O 1
ATOM 670 N N . ARG A 1 85 ? 12.275 1.028 -28.806 1.00 85.12 85 ARG A N 1
ATOM 671 C CA . ARG A 1 85 ? 12.791 1.996 -29.790 1.00 85.12 85 ARG A CA 1
ATOM 672 C C . ARG A 1 85 ? 14.186 1.615 -30.267 1.00 85.12 85 ARG A C 1
ATOM 674 O O . ARG A 1 85 ? 14.457 1.675 -31.461 1.00 85.12 85 ARG A O 1
ATOM 681 N N . LYS A 1 86 ? 15.062 1.173 -29.363 1.00 84.56 86 LYS A N 1
ATOM 682 C CA . LYS A 1 86 ? 16.413 0.727 -29.717 1.00 84.56 86 LYS A CA 1
ATOM 683 C C . LYS A 1 86 ? 16.391 -0.514 -30.609 1.00 84.56 86 LYS A C 1
ATOM 685 O O . LYS A 1 86 ? 17.140 -0.555 -31.587 1.00 84.56 86 LYS A O 1
ATOM 690 N N . GLU A 1 87 ? 15.546 -1.503 -30.310 1.00 84.69 87 GLU A N 1
ATOM 691 C CA . GLU A 1 87 ? 15.393 -2.701 -31.147 1.00 84.69 87 GLU A CA 1
ATOM 692 C C . GLU A 1 87 ? 14.865 -2.338 -32.542 1.00 84.69 87 GLU A C 1
ATOM 694 O O . GLU A 1 87 ? 15.409 -2.807 -33.541 1.00 84.69 87 GLU A O 1
ATOM 699 N N . ILE A 1 88 ? 13.858 -1.466 -32.618 1.00 82.62 88 ILE A N 1
ATOM 700 C CA . ILE A 1 88 ? 13.279 -0.989 -33.879 1.00 82.62 88 ILE A CA 1
ATOM 701 C C . ILE A 1 88 ? 14.325 -0.237 -34.710 1.00 82.62 88 ILE A C 1
ATOM 703 O O . ILE A 1 88 ? 14.561 -0.599 -35.860 1.00 82.62 88 ILE A O 1
ATOM 707 N N . THR A 1 89 ? 15.013 0.749 -34.130 1.00 81.12 89 THR A N 1
ATOM 708 C CA . THR A 1 89 ? 16.057 1.519 -34.825 1.00 81.12 89 THR A CA 1
ATOM 709 C C . THR A 1 89 ? 17.196 0.620 -35.297 1.00 81.12 89 THR A C 1
ATOM 711 O O . THR A 1 89 ? 17.674 0.764 -36.416 1.00 81.12 89 THR A O 1
ATOM 714 N N . THR A 1 90 ? 17.610 -0.355 -34.484 1.00 78.94 90 THR A N 1
ATOM 715 C CA . THR A 1 90 ? 18.673 -1.298 -34.861 1.00 78.94 90 THR A CA 1
ATOM 716 C C . THR A 1 90 ? 18.233 -2.213 -36.004 1.00 78.94 90 THR A C 1
ATOM 718 O O . THR A 1 90 ? 19.028 -2.497 -36.898 1.00 78.94 90 THR A O 1
ATOM 721 N N . LYS A 1 91 ? 16.969 -2.656 -36.017 1.00 77.31 91 LYS A N 1
ATOM 722 C CA . LYS A 1 91 ? 16.404 -3.392 -37.154 1.00 77.31 91 LYS A CA 1
ATOM 723 C C . LYS A 1 91 ? 16.376 -2.530 -38.411 1.00 77.31 91 LYS A C 1
ATOM 725 O O . LYS A 1 91 ? 16.848 -3.014 -39.427 1.00 77.31 91 LYS A O 1
ATOM 730 N N . PHE A 1 92 ? 15.944 -1.270 -38.319 1.00 67.12 92 PHE A N 1
ATOM 731 C CA . PHE A 1 92 ? 15.924 -0.338 -39.453 1.00 67.12 92 PHE A CA 1
ATOM 732 C C . PHE A 1 92 ? 17.305 -0.035 -40.034 1.00 67.12 92 PHE A C 1
ATOM 734 O O . PHE A 1 92 ? 17.468 0.012 -41.248 1.00 67.12 92 PHE A O 1
ATOM 741 N N . VAL A 1 93 ? 18.305 0.163 -39.175 1.00 65.19 93 VAL A N 1
ATOM 742 C CA . VAL A 1 93 ? 19.683 0.440 -39.607 1.00 65.19 93 VAL A CA 1
ATOM 743 C C . VAL A 1 93 ? 20.324 -0.796 -40.250 1.00 65.19 93 VAL A C 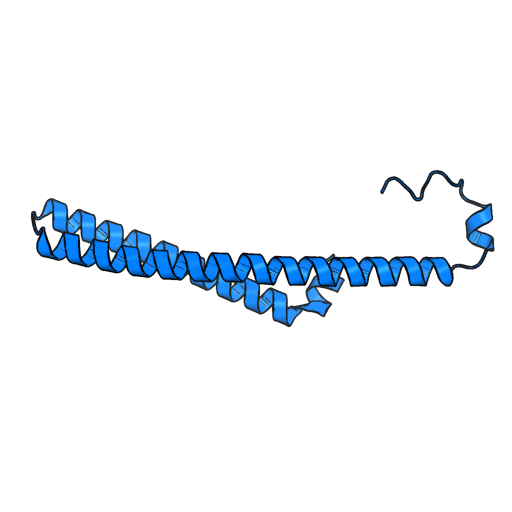1
ATOM 745 O O . VAL A 1 93 ? 21.120 -0.659 -41.176 1.00 65.19 93 VAL A O 1
ATOM 748 N N . ASN A 1 94 ? 19.965 -2.001 -39.794 1.00 61.03 94 ASN A N 1
ATOM 749 C CA . ASN A 1 94 ? 20.492 -3.255 -40.338 1.00 61.03 94 ASN A CA 1
ATOM 750 C C . ASN A 1 94 ? 19.697 -3.799 -41.541 1.00 61.03 94 ASN A C 1
ATOM 752 O O . ASN A 1 94 ? 20.241 -4.596 -42.308 1.00 61.03 94 ASN A O 1
ATOM 756 N N . SER A 1 95 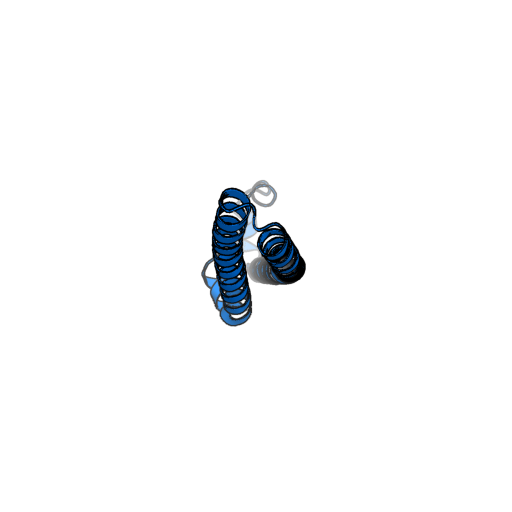? 18.446 -3.377 -41.746 1.00 57.62 95 SER A N 1
ATOM 757 C CA . SER A 1 95 ? 17.684 -3.633 -42.973 1.00 57.62 95 SER A CA 1
ATOM 758 C C . SER A 1 95 ? 18.208 -2.720 -44.085 1.00 57.62 95 SER A C 1
ATOM 760 O O . SER A 1 95 ? 17.819 -1.560 -44.210 1.00 57.62 95 SER A O 1
ATOM 762 N N . LYS A 1 96 ? 19.166 -3.235 -44.862 1.00 53.03 96 LYS A N 1
ATOM 763 C CA . LYS A 1 96 ? 19.768 -2.549 -46.011 1.00 53.03 96 LYS A CA 1
ATOM 764 C C . LYS A 1 96 ? 18.718 -2.185 -47.069 1.00 53.03 96 LYS A C 1
ATOM 766 O O . LYS A 1 96 ? 17.835 -2.979 -47.367 1.00 53.03 96 LYS A O 1
ATOM 771 N N . TYR A 1 97 ? 18.928 -1.003 -47.652 1.00 51.19 97 TYR A N 1
ATOM 772 C CA . TYR A 1 97 ? 18.433 -0.359 -48.886 1.00 51.19 97 TYR A CA 1
ATOM 773 C C . TYR A 1 97 ? 17.467 -1.091 -49.854 1.00 51.19 97 TYR A C 1
ATOM 775 O O . TYR A 1 97 ? 16.688 -0.417 -50.523 1.00 51.19 97 TYR A O 1
ATOM 783 N N . GLU A 1 98 ? 17.489 -2.419 -49.966 1.00 49.84 98 GLU A N 1
ATOM 784 C CA . GLU A 1 98 ? 16.660 -3.181 -50.913 1.00 49.84 98 GLU A CA 1
ATOM 785 C C . GLU A 1 98 ? 15.184 -3.281 -50.489 1.00 49.84 98 GLU A C 1
ATOM 787 O O . GLU A 1 98 ? 14.303 -3.251 -51.347 1.00 49.84 98 GLU A O 1
ATOM 792 N N . GLU A 1 99 ? 14.866 -3.292 -49.188 1.00 52.72 99 GLU A N 1
ATOM 793 C CA . GLU A 1 99 ? 13.462 -3.261 -48.729 1.00 52.72 99 GLU A CA 1
ATOM 794 C C . GLU A 1 99 ? 12.826 -1.866 -48.833 1.00 52.72 99 GLU A C 1
ATOM 796 O O . GLU A 1 99 ? 11.610 -1.747 -49.008 1.00 52.72 99 GLU A O 1
ATOM 801 N N . PHE A 1 100 ? 13.639 -0.806 -48.783 1.00 49.12 100 PHE A N 1
ATOM 802 C CA . PHE A 1 100 ? 13.170 0.583 -48.759 1.00 49.12 100 PHE A CA 1
ATOM 803 C C . PHE A 1 100 ? 12.615 1.051 -50.115 1.00 49.12 100 PHE A C 1
ATOM 805 O O . PHE A 1 100 ? 11.763 1.932 -50.161 1.00 49.12 100 PHE A O 1
ATOM 812 N N . ASN A 1 101 ? 13.046 0.431 -51.219 1.00 49.59 101 ASN A N 1
ATOM 813 C CA . ASN A 1 101 ? 12.606 0.794 -52.570 1.00 49.59 101 ASN A CA 1
ATOM 814 C C . ASN A 1 101 ? 11.325 0.059 -53.024 1.00 49.59 101 ASN A C 1
ATOM 816 O O . ASN A 1 101 ? 10.806 0.334 -54.101 1.00 49.59 101 ASN A O 1
ATOM 820 N N . SER A 1 102 ? 10.804 -0.877 -52.216 1.00 49.88 102 SER A N 1
ATOM 821 C CA . SER A 1 102 ? 9.613 -1.681 -52.554 1.00 49.88 102 SER A CA 1
ATOM 822 C C . SER A 1 102 ? 8.340 -1.284 -51.798 1.00 49.88 102 SER A C 1
ATOM 824 O O . SER A 1 102 ? 7.261 -1.787 -52.114 1.00 49.88 102 SER A O 1
ATOM 826 N N . ARG A 1 103 ? 8.423 -0.389 -50.801 1.00 54.03 103 ARG A N 1
ATOM 827 C CA . ARG A 1 103 ? 7.262 0.036 -50.002 1.00 54.03 103 ARG A CA 1
ATOM 828 C C . ARG A 1 103 ? 7.257 1.545 -49.803 1.00 54.03 103 ARG A C 1
ATOM 830 O O . ARG A 1 103 ? 8.247 2.130 -49.380 1.00 54.03 103 ARG A O 1
ATOM 837 N N . SER A 1 104 ? 6.131 2.169 -50.147 1.00 47.34 104 SER A N 1
ATOM 838 C CA . SER A 1 104 ? 5.988 3.621 -50.166 1.00 47.34 104 SER A CA 1
ATOM 839 C C . SER A 1 104 ? 6.189 4.242 -48.777 1.00 47.34 104 SER A C 1
ATOM 841 O O . SER A 1 104 ? 5.803 3.702 -47.736 1.00 47.34 104 SER A O 1
ATOM 843 N N . ILE A 1 105 ? 6.793 5.428 -48.803 1.00 54.31 105 ILE A N 1
ATOM 844 C CA . ILE A 1 105 ? 7.294 6.237 -47.680 1.00 54.31 105 ILE A CA 1
ATOM 845 C C . ILE A 1 105 ? 6.201 6.588 -46.636 1.00 54.31 105 ILE A C 1
ATOM 847 O O . ILE A 1 105 ? 6.509 7.025 -45.531 1.00 54.31 105 ILE A O 1
ATOM 851 N N . GLY A 1 106 ? 4.921 6.332 -46.930 1.00 51.38 106 GLY A N 1
ATOM 852 C CA . GLY A 1 106 ? 3.778 6.657 -46.069 1.00 51.38 106 GLY A CA 1
ATOM 853 C C . GLY A 1 106 ? 3.517 5.715 -44.885 1.00 51.38 106 GLY A C 1
ATOM 854 O O . GLY A 1 106 ? 2.612 5.989 -44.104 1.00 51.38 106 GLY A O 1
ATOM 855 N N . THR A 1 107 ? 4.274 4.625 -44.721 1.00 52.53 107 THR A N 1
ATOM 856 C CA . THR A 1 107 ? 3.947 3.577 -43.725 1.00 52.53 107 THR A CA 1
ATOM 857 C C . THR A 1 107 ? 4.665 3.729 -42.374 1.00 52.53 107 THR A C 1
ATOM 859 O O . THR A 1 107 ? 4.397 2.966 -41.454 1.00 52.53 107 THR A O 1
ATOM 862 N N . TYR A 1 108 ? 5.570 4.703 -42.219 1.00 52.03 108 TYR A N 1
ATOM 863 C CA . TYR A 1 108 ? 6.417 4.819 -41.017 1.00 52.03 108 TYR A CA 1
ATOM 864 C C . TYR A 1 108 ? 5.967 5.860 -39.977 1.00 52.03 108 TYR A C 1
ATOM 866 O O . TYR A 1 108 ? 6.609 5.973 -38.937 1.00 52.03 108 TYR A O 1
ATOM 874 N N . TYR A 1 109 ? 4.869 6.591 -40.209 1.00 46.50 109 TYR A N 1
ATOM 875 C CA . TYR A 1 109 ? 4.403 7.649 -39.292 1.00 46.50 109 TYR A CA 1
ATOM 876 C C . TYR A 1 109 ? 3.049 7.395 -38.607 1.00 46.50 109 TYR A C 1
ATOM 878 O O . TYR A 1 109 ? 2.659 8.187 -37.754 1.00 46.50 109 TYR A O 1
ATOM 886 N N . LEU A 1 110 ? 2.348 6.300 -38.913 1.00 38.47 110 LEU A N 1
ATOM 887 C CA . LEU A 1 110 ? 1.060 5.948 -38.299 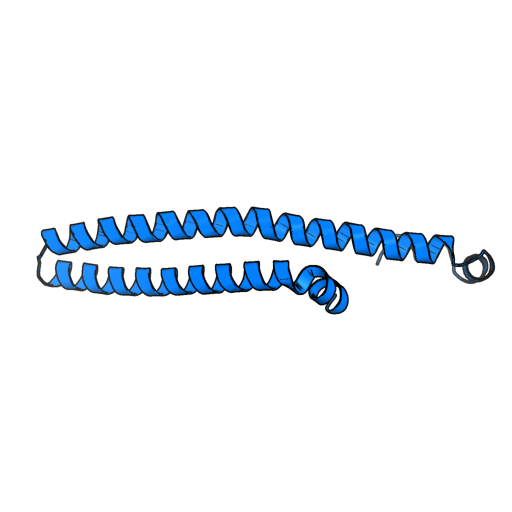1.00 38.47 110 LEU A CA 1
ATOM 888 C C . LEU A 1 110 ? 0.992 4.429 -38.084 1.00 38.47 110 LEU A C 1
ATOM 890 O O . LEU A 1 110 ? 0.638 3.689 -38.999 1.00 38.47 110 LEU A O 1
ATOM 894 N N . GLY A 1 111 ? 1.355 3.973 -36.883 1.00 35.53 111 GLY A N 1
ATOM 895 C CA . GLY A 1 111 ? 1.278 2.569 -36.465 1.00 35.53 111 GLY A CA 1
ATOM 896 C C . GLY A 1 111 ? 1.838 2.347 -35.072 1.00 35.53 111 GLY A C 1
ATOM 897 O O . GLY A 1 111 ? 3.081 2.280 -34.962 1.00 35.53 111 GLY A O 1
#